Protein AF-A0A941VU71-F1 (afdb_monomer_lite)

Structure (mmCIF, N/CA/C/O backbone):
data_AF-A0A941VU71-F1
#
_entry.id   AF-A0A941VU71-F1
#
loop_
_atom_site.group_PDB
_atom_site.id
_atom_site.type_symbol
_atom_site.label_atom_id
_atom_site.label_alt_id
_atom_site.label_comp_id
_atom_site.label_asym_id
_atom_site.label_entity_id
_atom_site.label_seq_id
_atom_site.pdbx_PDB_ins_code
_atom_site.Cartn_x
_atom_site.Cartn_y
_atom_site.Cartn_z
_atom_site.occupancy
_atom_site.B_iso_or_equiv
_atom_site.auth_seq_id
_atom_site.auth_comp_id
_atom_site.auth_asym_id
_atom_site.auth_atom_id
_atom_site.pdbx_PDB_model_num
ATOM 1 N N . MET A 1 1 ? 23.600 11.023 6.043 1.00 37.94 1 MET A N 1
ATOM 2 C CA . MET A 1 1 ? 23.230 10.345 4.787 1.00 37.94 1 MET A CA 1
ATOM 3 C C . MET A 1 1 ? 22.479 9.097 5.193 1.00 37.94 1 MET A C 1
ATOM 5 O O . MET A 1 1 ? 23.087 8.238 5.817 1.00 37.94 1 MET A O 1
ATOM 9 N N . GLU A 1 2 ? 21.168 9.055 4.975 1.00 43.06 2 GLU A N 1
ATOM 10 C CA . GLU A 1 2 ? 20.381 7.844 5.225 1.00 43.06 2 GLU A CA 1
ATOM 11 C C . GLU A 1 2 ? 20.768 6.785 4.191 1.00 43.06 2 GLU A C 1
ATOM 13 O O . GLU A 1 2 ? 20.904 7.078 3.002 1.00 43.06 2 GLU A O 1
ATOM 18 N N . THR A 1 3 ? 21.027 5.565 4.653 1.00 45.75 3 THR A N 1
ATOM 19 C CA . THR A 1 3 ? 21.295 4.422 3.781 1.00 45.75 3 THR A CA 1
ATOM 20 C C . THR A 1 3 ? 20.040 4.158 2.944 1.00 45.75 3 THR A C 1
ATOM 22 O O . THR A 1 3 ? 18.961 4.059 3.530 1.00 45.75 3 THR A O 1
ATOM 25 N N . PRO A 1 4 ? 20.128 4.057 1.604 1.00 55.56 4 PRO A N 1
ATOM 26 C CA . PRO A 1 4 ? 18.952 3.799 0.783 1.00 55.56 4 PRO A CA 1
ATOM 27 C C . PRO A 1 4 ? 18.325 2.470 1.204 1.00 55.56 4 PRO A C 1
ATOM 29 O O . PRO A 1 4 ? 18.994 1.432 1.195 1.00 55.56 4 PRO A O 1
ATOM 32 N N . ARG A 1 5 ? 17.046 2.508 1.590 1.00 72.88 5 ARG A N 1
ATOM 33 C CA . ARG A 1 5 ? 16.276 1.286 1.816 1.00 72.88 5 ARG A CA 1
ATOM 34 C C . ARG A 1 5 ? 16.098 0.581 0.474 1.00 72.88 5 ARG A C 1
ATOM 36 O O . ARG A 1 5 ? 15.913 1.218 -0.566 1.00 72.88 5 ARG A O 1
ATOM 43 N N . LYS A 1 6 ? 16.237 -0.739 0.506 1.00 77.25 6 LYS A N 1
ATOM 44 C CA . LYS A 1 6 ? 16.043 -1.608 -0.650 1.00 77.25 6 LYS A CA 1
ATOM 45 C C . LYS A 1 6 ? 14.960 -2.617 -0.327 1.00 77.25 6 LYS A C 1
ATOM 47 O O . LYS A 1 6 ? 14.961 -3.182 0.765 1.00 77.25 6 LYS A O 1
ATOM 52 N N . ILE A 1 7 ? 14.074 -2.848 -1.285 1.00 80.69 7 ILE A N 1
ATOM 53 C CA . ILE A 1 7 ? 13.144 -3.976 -1.272 1.00 80.69 7 ILE A CA 1
ATOM 54 C C . ILE A 1 7 ? 13.593 -4.891 -2.405 1.00 80.69 7 ILE A C 1
ATOM 56 O O . ILE A 1 7 ? 13.569 -4.510 -3.576 1.00 80.69 7 ILE A O 1
ATOM 60 N N . GLY A 1 8 ? 14.126 -6.060 -2.044 1.00 78.62 8 GLY A N 1
ATOM 61 C CA . GLY A 1 8 ? 14.889 -6.885 -2.979 1.00 78.62 8 GLY A CA 1
ATOM 62 C C . GLY A 1 8 ? 16.091 -6.115 -3.539 1.00 78.62 8 GLY A C 1
ATOM 63 O O . GLY A 1 8 ? 16.924 -5.611 -2.784 1.00 78.62 8 GLY A O 1
ATOM 64 N N . ASN A 1 9 ? 16.164 -5.999 -4.866 1.00 75.38 9 ASN A N 1
ATOM 65 C CA . ASN A 1 9 ? 17.213 -5.238 -5.554 1.00 75.38 9 ASN A CA 1
ATOM 66 C C . ASN A 1 9 ? 16.826 -3.780 -5.851 1.00 75.38 9 ASN A C 1
ATOM 68 O O . ASN A 1 9 ? 17.692 -3.009 -6.259 1.00 75.38 9 ASN A O 1
ATOM 72 N N . CYS A 1 10 ? 15.569 -3.395 -5.616 1.00 83.88 10 CYS A N 1
ATOM 73 C CA . CYS A 1 10 ? 15.045 -2.093 -6.005 1.00 83.88 10 CYS A CA 1
ATOM 74 C C . CYS A 1 10 ? 15.411 -1.009 -4.986 1.00 83.88 10 CYS A C 1
ATOM 76 O O . CYS A 1 10 ? 15.201 -1.176 -3.780 1.00 83.88 10 CYS A O 1
ATOM 78 N N . GLU A 1 11 ? 15.926 0.126 -5.464 1.00 92.56 11 GLU A N 1
ATOM 79 C CA . GLU A 1 11 ? 16.057 1.321 -4.635 1.00 92.56 11 GLU A CA 1
ATOM 80 C C . GLU A 1 11 ? 14.700 1.977 -4.393 1.00 92.56 11 GLU A C 1
ATOM 82 O O . GLU A 1 11 ? 13.940 2.224 -5.331 1.00 92.56 11 GLU A O 1
ATOM 87 N N . THR A 1 12 ? 14.427 2.339 -3.140 1.00 94.44 12 THR A N 1
ATOM 88 C CA . THR A 1 12 ? 13.150 2.953 -2.769 1.00 94.44 12 THR A CA 1
ATOM 89 C C . THR A 1 12 ? 13.283 4.439 -2.454 1.00 94.44 12 THR A C 1
ATOM 91 O O . THR A 1 12 ? 14.301 4.886 -1.918 1.00 94.44 12 THR A O 1
ATOM 94 N N . GLU A 1 13 ? 12.240 5.203 -2.754 1.00 94.56 13 GLU A N 1
ATOM 95 C CA . GLU A 1 13 ? 11.992 6.530 -2.194 1.00 94.56 13 GLU A CA 1
ATOM 96 C C . GLU A 1 13 ? 10.915 6.455 -1.110 1.00 94.56 13 GLU A C 1
ATOM 98 O O . GLU A 1 13 ? 10.010 5.621 -1.171 1.00 94.56 13 GLU A O 1
ATOM 103 N N . GLU A 1 14 ? 11.013 7.339 -0.119 1.00 95.00 14 GLU A N 1
ATOM 104 C CA . GLU A 1 14 ? 10.017 7.462 0.941 1.00 95.00 14 GLU A CA 1
ATOM 105 C C . GLU A 1 14 ? 9.086 8.643 0.656 1.00 95.00 14 GLU A C 1
ATOM 107 O O . GLU A 1 14 ? 9.528 9.748 0.331 1.00 95.00 14 GLU A O 1
ATOM 112 N N . LYS A 1 15 ? 7.783 8.424 0.822 1.00 93.19 15 LYS A N 1
ATOM 113 C CA . LYS A 1 15 ? 6.759 9.468 0.790 1.00 93.19 15 LYS A CA 1
ATOM 114 C C . LYS A 1 15 ? 6.101 9.537 2.152 1.00 93.19 15 LYS A C 1
ATOM 116 O O . LYS A 1 15 ? 5.370 8.631 2.546 1.00 93.19 15 LYS A O 1
ATOM 121 N N . SER A 1 16 ? 6.362 10.625 2.861 1.00 93.94 16 SER A N 1
ATOM 122 C CA . SER A 1 16 ? 5.741 10.890 4.154 1.00 93.94 16 SER A CA 1
ATOM 123 C C . SER A 1 16 ? 4.410 11.594 3.960 1.00 93.94 16 SER A C 1
ATOM 125 O O . SER A 1 16 ? 4.299 12.549 3.189 1.00 93.94 16 SER A O 1
ATOM 127 N N . LEU A 1 17 ? 3.401 11.149 4.695 1.00 92.81 17 LEU A N 1
ATOM 128 C CA . LEU A 1 17 ? 2.076 11.734 4.647 1.00 92.81 17 LEU A CA 1
ATOM 129 C C . LEU A 1 17 ? 1.418 11.779 6.015 1.00 92.81 17 LEU A C 1
ATOM 131 O O . LEU A 1 17 ? 1.762 11.027 6.925 1.00 92.81 17 LEU A O 1
ATOM 135 N N . LYS A 1 18 ? 0.446 12.679 6.152 1.00 96.75 18 LYS A N 1
ATOM 136 C CA . LYS A 1 18 ? -0.331 12.836 7.374 1.00 96.75 18 LYS A CA 1
ATOM 137 C C . LYS A 1 18 ? -1.810 12.698 7.064 1.00 96.75 18 LYS A C 1
ATOM 139 O O . LYS A 1 18 ? -2.363 13.521 6.343 1.00 96.75 18 LYS A O 1
ATOM 144 N N . ILE A 1 19 ? -2.447 11.693 7.655 1.00 96.56 19 ILE A N 1
ATOM 145 C CA . ILE A 1 19 ? -3.888 11.457 7.541 1.00 96.56 19 ILE A CA 1
ATOM 146 C C . ILE A 1 19 ? -4.485 11.538 8.939 1.00 96.56 19 ILE A C 1
ATOM 148 O O . ILE A 1 19 ? -4.077 10.818 9.852 1.00 96.56 19 ILE A O 1
ATOM 152 N N . ARG A 1 20 ? -5.417 12.479 9.122 1.00 95.88 20 ARG A N 1
ATOM 153 C CA . ARG A 1 20 ? -6.173 12.705 10.369 1.00 95.88 20 ARG A CA 1
ATOM 154 C C . ARG A 1 20 ? -5.319 12.674 11.647 1.00 95.88 20 ARG A C 1
ATOM 156 O O . ARG A 1 20 ? -5.696 12.088 12.656 1.00 95.88 20 ARG A O 1
ATOM 163 N N . GLY A 1 21 ? -4.146 13.307 11.601 1.00 95.19 21 GLY A N 1
ATOM 164 C CA . GLY A 1 21 ? -3.245 13.432 12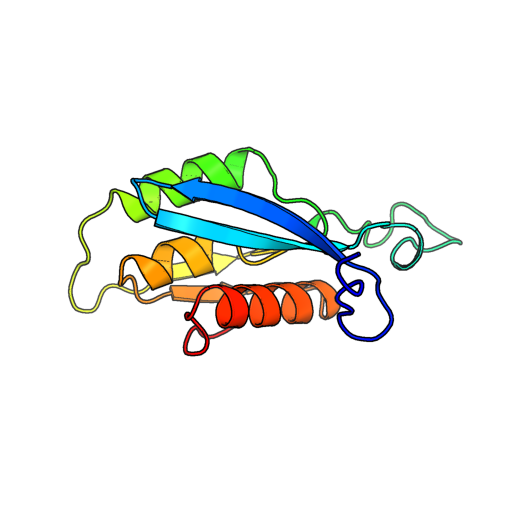.753 1.00 95.19 21 GLY A CA 1
ATOM 165 C C . GLY A 1 21 ? -2.191 12.330 12.893 1.00 95.19 21 GLY A C 1
ATOM 166 O O . GLY A 1 21 ? -1.245 12.529 13.652 1.00 95.19 21 GLY A O 1
ATOM 167 N N . ARG A 1 22 ? -2.293 11.230 12.140 1.00 97.38 22 ARG A N 1
ATOM 168 C CA . ARG A 1 22 ? -1.302 10.145 12.120 1.00 97.38 22 ARG A CA 1
ATOM 169 C C . ARG A 1 22 ? -0.326 10.328 10.967 1.00 97.38 22 ARG A C 1
ATOM 171 O O . ARG A 1 22 ? -0.726 10.787 9.898 1.00 97.38 22 ARG A O 1
ATOM 178 N N . HIS A 1 23 ? 0.936 9.990 11.201 1.00 97.56 23 HIS A N 1
ATOM 179 C CA . HIS A 1 23 ? 1.974 10.017 10.176 1.00 97.56 23 HIS A CA 1
ATOM 180 C C . HIS A 1 23 ? 2.126 8.626 9.584 1.00 97.56 23 HIS A C 1
ATOM 182 O O . HIS A 1 23 ? 2.101 7.644 10.323 1.00 97.56 23 HIS A O 1
ATOM 188 N N . PHE A 1 24 ? 2.299 8.578 8.273 1.00 97.56 24 PHE A N 1
ATOM 189 C CA . PHE A 1 24 ? 2.603 7.365 7.543 1.00 97.56 24 PHE A CA 1
ATOM 190 C C . PHE A 1 24 ? 3.809 7.613 6.655 1.00 97.56 24 PHE A C 1
ATOM 192 O O . PHE A 1 24 ? 3.992 8.722 6.142 1.00 97.56 24 PHE A O 1
ATOM 199 N N . THR A 1 25 ? 4.586 6.563 6.445 1.00 96.81 25 THR A N 1
ATOM 200 C CA . THR A 1 25 ? 5.669 6.544 5.468 1.00 96.81 25 THR A CA 1
ATOM 201 C C . THR A 1 25 ? 5.362 5.472 4.441 1.00 96.81 25 THR A C 1
ATOM 203 O O . THR A 1 25 ? 5.105 4.325 4.797 1.00 96.81 25 THR A O 1
ATOM 206 N N . LEU A 1 26 ? 5.376 5.845 3.167 1.00 96.44 26 LEU A N 1
ATOM 207 C CA . LEU A 1 26 ? 5.131 4.942 2.056 1.00 96.44 26 LEU A CA 1
ATOM 208 C C . LEU A 1 26 ? 6.400 4.810 1.218 1.00 96.44 26 LEU A C 1
ATOM 210 O O . LEU A 1 26 ? 6.883 5.789 0.653 1.00 96.44 26 LEU A O 1
ATOM 214 N N . LEU A 1 27 ? 6.927 3.599 1.131 1.00 97.00 27 LEU A N 1
ATOM 215 C CA . LEU A 1 27 ? 7.985 3.222 0.211 1.00 97.00 27 LEU A CA 1
ATOM 216 C C . LEU A 1 27 ? 7.392 3.026 -1.184 1.00 97.00 27 LEU A C 1
ATOM 218 O O . LEU A 1 27 ? 6.380 2.342 -1.354 1.00 97.00 27 LEU A O 1
ATOM 222 N N . ALA A 1 28 ? 8.058 3.610 -2.171 1.00 96.25 28 ALA A N 1
ATOM 223 C CA . ALA A 1 28 ? 7.812 3.416 -3.593 1.00 96.25 28 ALA A CA 1
ATOM 224 C C . ALA A 1 28 ? 9.152 3.154 -4.300 1.00 96.25 28 ALA A C 1
ATOM 226 O O . ALA A 1 28 ? 10.194 3.569 -3.784 1.00 96.25 28 ALA A O 1
ATOM 227 N N . PRO A 1 29 ? 9.179 2.478 -5.457 1.00 95.88 29 PRO A N 1
ATOM 228 C CA . PRO A 1 29 ? 10.409 2.361 -6.232 1.00 95.88 29 PRO A CA 1
ATOM 229 C C . PRO A 1 29 ? 10.860 3.747 -6.728 1.00 95.88 29 PRO A C 1
ATOM 231 O O . PRO A 1 29 ? 10.039 4.541 -7.185 1.00 95.88 29 PRO A O 1
ATOM 234 N N . LYS A 1 30 ? 12.166 4.045 -6.665 1.00 94.62 30 LYS A N 1
ATOM 235 C CA . LYS A 1 30 ? 12.721 5.316 -7.180 1.00 94.62 30 LYS A CA 1
ATOM 236 C C . LYS A 1 30 ? 12.593 5.456 -8.693 1.00 94.62 30 LYS A C 1
ATOM 238 O O . LYS A 1 30 ? 12.520 6.567 -9.207 1.00 94.62 30 LYS A O 1
ATOM 243 N N . SER A 1 31 ? 12.643 4.332 -9.399 1.00 94.19 31 SER A N 1
ATOM 244 C CA . SER A 1 31 ? 12.522 4.257 -10.849 1.00 94.19 31 SER A CA 1
ATOM 245 C C . SER A 1 31 ? 11.607 3.103 -11.216 1.00 94.19 31 SER A C 1
ATOM 247 O O . SER A 1 31 ? 11.635 2.047 -10.585 1.00 94.19 31 SER A O 1
ATOM 249 N N . ILE A 1 32 ? 10.807 3.312 -12.256 1.00 94.06 32 ILE A N 1
ATOM 250 C CA . ILE A 1 32 ? 9.964 2.268 -12.837 1.00 94.06 32 ILE A CA 1
ATOM 251 C C . ILE A 1 32 ? 10.661 1.513 -13.973 1.00 94.06 32 ILE A C 1
ATOM 253 O O . ILE A 1 32 ? 10.124 0.517 -14.440 1.00 94.06 32 ILE A O 1
ATOM 257 N N . GLU A 1 33 ? 11.834 1.968 -14.424 1.00 92.31 33 GLU A N 1
ATOM 258 C CA . GLU A 1 33 ? 12.534 1.428 -15.601 1.00 92.31 33 GLU A CA 1
ATOM 259 C C . GLU A 1 33 ? 12.797 -0.077 -15.491 1.00 92.31 33 GLU A C 1
ATOM 261 O O . GLU A 1 33 ? 12.635 -0.800 -16.470 1.00 92.31 33 GLU A O 1
ATOM 266 N N . GLU A 1 34 ? 13.127 -0.558 -14.290 1.00 89.75 34 GLU A N 1
ATOM 267 C CA . GLU A 1 34 ? 13.374 -1.978 -14.005 1.00 89.75 34 GLU A CA 1
ATOM 268 C C . GLU A 1 34 ? 12.123 -2.856 -14.181 1.00 89.75 34 GLU A C 1
ATOM 270 O O . GLU A 1 34 ? 12.242 -4.062 -14.390 1.00 89.75 34 GLU A O 1
ATOM 275 N N . TYR A 1 35 ? 10.933 -2.253 -14.129 1.00 91.12 35 TYR A N 1
ATOM 276 C CA . TYR A 1 35 ? 9.641 -2.934 -14.228 1.00 91.12 35 TYR A CA 1
ATOM 277 C C . TYR A 1 35 ? 8.966 -2.744 -15.594 1.00 91.12 35 TYR A C 1
ATOM 279 O O . TYR A 1 35 ? 7.885 -3.282 -15.820 1.00 91.12 35 TYR A O 1
ATOM 287 N N . ILE A 1 36 ? 9.567 -1.975 -16.509 1.00 93.81 36 ILE A N 1
ATOM 288 C CA . ILE A 1 36 ? 9.030 -1.777 -17.858 1.00 93.81 36 ILE A CA 1
ATOM 289 C C . ILE A 1 36 ? 9.559 -2.876 -18.778 1.00 93.81 36 ILE A C 1
ATOM 291 O O . ILE A 1 36 ? 10.765 -3.086 -18.917 1.00 93.81 36 ILE A O 1
ATOM 295 N N . ASN A 1 37 ? 8.649 -3.547 -19.482 1.00 91.56 37 ASN A N 1
ATOM 296 C CA . ASN A 1 37 ? 9.024 -4.490 -20.524 1.00 91.56 37 ASN A CA 1
ATOM 297 C C . ASN A 1 37 ? 9.675 -3.747 -21.706 1.00 91.56 37 ASN A C 1
ATOM 299 O O . ASN A 1 37 ? 9.060 -2.920 -22.374 1.00 91.56 37 ASN A O 1
ATOM 303 N N . SER A 1 38 ? 10.937 -4.069 -21.996 1.00 92.69 38 SER A N 1
ATOM 304 C CA . SER A 1 38 ? 11.721 -3.397 -23.040 1.00 92.69 38 SER A CA 1
ATOM 305 C C . SER A 1 38 ? 11.247 -3.673 -24.471 1.00 92.69 38 SER A C 1
ATOM 307 O O . SER A 1 38 ? 11.571 -2.906 -25.377 1.00 92.69 38 SER A O 1
ATOM 309 N N . LYS A 1 39 ? 10.504 -4.764 -24.697 1.00 94.69 39 LYS A N 1
ATOM 310 C CA . LYS A 1 39 ? 9.981 -5.153 -26.018 1.00 94.69 39 LYS A CA 1
ATOM 311 C C . LYS A 1 39 ? 8.570 -4.633 -26.268 1.00 94.69 39 LYS A C 1
ATOM 313 O O . LYS A 1 39 ? 8.234 -4.355 -27.414 1.00 94.69 39 LYS A O 1
ATOM 318 N N . ASP A 1 40 ? 7.773 -4.513 -25.212 1.00 94.38 40 ASP A N 1
ATOM 319 C CA . ASP A 1 40 ? 6.433 -3.933 -25.249 1.00 94.38 40 ASP A CA 1
ATOM 320 C C . ASP A 1 40 ? 6.200 -3.106 -23.978 1.00 94.38 40 ASP A C 1
ATOM 322 O O . ASP A 1 40 ? 5.719 -3.637 -22.978 1.00 94.38 40 ASP A O 1
ATOM 326 N N . PRO A 1 41 ? 6.542 -1.807 -23.995 1.00 91.75 41 PRO A N 1
ATOM 327 C CA . PRO A 1 41 ? 6.451 -0.969 -22.808 1.00 91.75 41 PRO A CA 1
ATOM 328 C C . PRO A 1 41 ? 5.042 -0.834 -22.234 1.00 91.75 41 PRO A C 1
ATOM 330 O O . PRO A 1 41 ? 4.915 -0.460 -21.078 1.00 91.75 41 PRO A O 1
ATOM 333 N N . LEU A 1 42 ? 3.983 -1.086 -23.011 1.00 92.25 42 LEU A N 1
ATOM 334 C CA . LEU A 1 42 ? 2.609 -0.961 -22.517 1.00 92.25 42 LEU A CA 1
ATOM 335 C C . LEU A 1 42 ? 2.119 -2.233 -21.820 1.00 92.25 42 LEU A C 1
ATOM 337 O O . LEU A 1 42 ? 1.165 -2.168 -21.043 1.00 92.25 42 LEU A O 1
ATOM 341 N N . GLN A 1 43 ? 2.762 -3.373 -22.074 1.00 92.88 43 GLN A N 1
ATOM 342 C CA . GLN A 1 43 ? 2.447 -4.623 -21.401 1.00 92.88 43 GLN A CA 1
ATOM 343 C C . GLN A 1 43 ? 2.833 -4.537 -19.920 1.00 92.88 43 GLN A C 1
ATOM 345 O O . GLN A 1 43 ? 3.996 -4.314 -19.591 1.00 92.88 43 GLN A O 1
ATOM 350 N N . ASP A 1 44 ? 1.847 -4.735 -19.040 1.00 90.31 44 ASP A N 1
ATOM 351 C CA . ASP A 1 44 ? 2.007 -4.753 -17.578 1.00 90.31 44 ASP A CA 1
ATOM 352 C C . ASP A 1 44 ? 2.718 -3.513 -17.009 1.00 90.31 44 ASP A C 1
ATOM 354 O O . ASP A 1 44 ? 3.441 -3.594 -16.013 1.00 90.31 44 ASP A O 1
ATOM 358 N N . PHE A 1 45 ? 2.501 -2.347 -17.634 1.00 95.44 45 PHE A N 1
ATOM 359 C CA . PHE A 1 45 ? 3.111 -1.092 -17.201 1.00 95.44 45 PHE A CA 1
ATOM 360 C C . PHE A 1 45 ? 2.869 -0.862 -15.693 1.00 95.44 45 PHE A C 1
ATOM 362 O O . PHE A 1 45 ? 1.726 -0.985 -15.236 1.00 95.44 45 PHE A O 1
ATOM 369 N N . PRO A 1 46 ? 3.902 -0.515 -14.901 1.00 95.38 46 PRO A N 1
ATOM 370 C CA . PRO A 1 46 ? 3.878 -0.590 -13.437 1.00 95.38 46 PRO A CA 1
ATOM 371 C C . PRO A 1 46 ? 3.109 0.573 -12.788 1.00 95.38 46 PRO A C 1
ATOM 373 O O . PRO A 1 46 ? 3.651 1.370 -12.026 1.00 95.38 46 PRO A O 1
ATOM 376 N N . LEU A 1 47 ? 1.806 0.672 -13.055 1.00 95.88 47 LEU A N 1
ATOM 377 C CA . LEU A 1 47 ? 0.924 1.688 -12.467 1.00 95.88 47 LEU A CA 1
ATOM 378 C C . LEU A 1 47 ? 0.838 1.569 -10.938 1.00 95.88 47 LEU A C 1
ATOM 380 O O . LEU A 1 47 ? 0.572 2.562 -10.258 1.00 95.88 47 LEU A O 1
ATOM 384 N N . TRP A 1 48 ? 1.100 0.375 -10.401 1.00 96.44 48 TRP A N 1
ATOM 385 C CA . TRP A 1 48 ? 1.162 0.087 -8.970 1.00 96.44 48 TRP A CA 1
ATOM 386 C C . TRP A 1 48 ? 2.274 0.858 -8.246 1.00 96.44 48 TRP A C 1
ATOM 388 O O . TRP A 1 48 ? 2.161 1.093 -7.048 1.00 96.44 48 TRP A O 1
ATOM 398 N N . ALA A 1 49 ? 3.329 1.279 -8.955 1.00 96.31 49 ALA A N 1
ATOM 399 C CA . ALA A 1 49 ? 4.504 1.940 -8.385 1.00 96.31 49 ALA A CA 1
ATOM 400 C C . ALA A 1 49 ? 4.237 3.382 -7.914 1.00 96.31 49 ALA A C 1
ATOM 402 O O . ALA A 1 49 ? 5.087 4.005 -7.275 1.00 96.31 49 ALA A O 1
ATOM 403 N N . LYS A 1 50 ? 3.057 3.933 -8.222 1.00 95.12 50 LYS A N 1
ATOM 404 C CA . LYS A 1 50 ? 2.634 5.275 -7.817 1.00 95.12 50 LYS A CA 1
ATOM 405 C C . LYS A 1 50 ? 1.478 5.193 -6.818 1.00 95.12 50 LYS A C 1
ATOM 407 O O . LYS A 1 50 ? 0.475 4.531 -7.059 1.00 95.12 50 LYS A O 1
ATOM 412 N N . ALA A 1 51 ? 1.560 5.983 -5.748 1.00 94.25 51 ALA A N 1
ATOM 413 C CA . ALA A 1 51 ? 0.391 6.321 -4.939 1.00 94.25 51 ALA A CA 1
ATOM 414 C C . ALA A 1 51 ? -0.483 7.348 -5.678 1.00 94.25 51 ALA A C 1
ATOM 416 O O . ALA A 1 51 ? -0.155 8.538 -5.727 1.00 94.25 51 ALA A O 1
ATOM 417 N N . TRP A 1 52 ? -1.582 6.886 -6.268 1.00 96.75 52 TRP A N 1
ATOM 418 C CA . TRP A 1 52 ? -2.524 7.724 -7.010 1.00 96.75 52 TRP A CA 1
ATOM 419 C C . TRP A 1 52 ? -3.317 8.641 -6.092 1.00 96.75 52 TRP A C 1
ATOM 421 O O . TRP A 1 52 ? -3.699 8.244 -4.999 1.00 96.75 52 TRP A O 1
ATOM 431 N N . GLU A 1 53 ? -3.624 9.846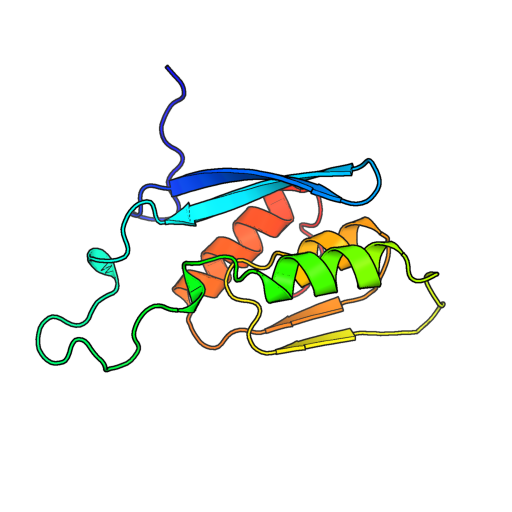 -6.561 1.00 95.75 53 GLU A N 1
ATOM 432 C CA . GLU A 1 53 ? -4.303 10.921 -5.829 1.00 95.75 53 GLU A CA 1
ATOM 433 C C . GLU A 1 53 ? -5.635 10.449 -5.210 1.00 95.75 53 GLU A C 1
ATOM 435 O O . GLU A 1 53 ? -5.953 10.785 -4.070 1.00 95.75 53 GLU A O 1
ATOM 440 N N . ALA A 1 54 ? -6.368 9.580 -5.912 1.00 97.31 54 ALA A N 1
ATOM 441 C CA . ALA A 1 54 ? -7.598 8.967 -5.412 1.00 97.31 54 ALA A CA 1
ATOM 442 C C . ALA A 1 54 ? -7.383 8.102 -4.154 1.00 97.31 54 ALA A C 1
ATOM 444 O O . ALA A 1 54 ? -8.233 8.101 -3.262 1.00 97.31 54 ALA A O 1
ATOM 445 N N . SER A 1 55 ? -6.243 7.414 -4.036 1.00 97.44 55 SER A N 1
ATOM 446 C CA . SER A 1 55 ? -5.903 6.598 -2.865 1.00 97.44 55 SER A CA 1
ATOM 447 C C . SER A 1 55 ? -5.767 7.448 -1.601 1.00 97.44 55 SER A C 1
ATOM 449 O O . SER A 1 55 ? -6.158 7.013 -0.525 1.00 97.44 55 SER A O 1
ATOM 451 N N . TRP A 1 56 ? -5.287 8.688 -1.717 1.00 95.69 56 TRP A N 1
ATOM 452 C CA . TRP A 1 56 ? -5.171 9.615 -0.585 1.00 95.69 56 TRP A CA 1
ATOM 453 C C . TRP A 1 56 ? -6.544 10.028 -0.060 1.00 95.69 56 TRP A C 1
ATOM 455 O O . TRP A 1 56 ? -6.777 10.025 1.147 1.00 95.69 56 TRP A O 1
ATOM 465 N N . VAL A 1 57 ? -7.464 10.336 -0.979 1.00 97.62 57 VAL A N 1
ATOM 466 C CA . VAL A 1 57 ? -8.847 10.701 -0.649 1.00 97.62 57 VAL A CA 1
ATOM 467 C C . VAL A 1 57 ? -9.567 9.525 0.012 1.00 97.62 57 VAL A C 1
ATOM 469 O O . VAL A 1 57 ? -10.216 9.701 1.042 1.00 97.62 57 VAL A O 1
ATOM 472 N N . LEU A 1 58 ? -9.422 8.316 -0.541 1.00 98.38 58 LEU A N 1
ATOM 473 C CA . LEU A 1 58 ? -10.040 7.116 0.019 1.00 98.38 58 LEU A CA 1
ATOM 474 C C . LEU A 1 58 ? -9.457 6.754 1.393 1.00 98.38 58 LEU A C 1
ATOM 476 O O . LEU A 1 58 ? -10.206 6.397 2.302 1.00 98.38 58 LEU A O 1
ATOM 480 N N . ALA A 1 59 ? -8.143 6.888 1.571 1.00 98.19 59 ALA A N 1
ATOM 481 C CA . ALA A 1 59 ? -7.482 6.636 2.844 1.00 98.19 59 ALA A CA 1
ATOM 482 C C . ALA A 1 59 ? -7.948 7.610 3.943 1.00 98.19 59 ALA A C 1
ATOM 484 O O . ALA A 1 59 ? -8.259 7.171 5.052 1.00 98.19 59 ALA A O 1
ATOM 485 N N . ASP A 1 60 ? -8.064 8.912 3.644 1.00 98.12 60 ASP A N 1
ATOM 486 C CA . ASP A 1 60 ? -8.616 9.883 4.604 1.00 98.12 60 ASP A CA 1
ATOM 487 C C . ASP A 1 60 ? -10.079 9.585 4.942 1.00 98.12 60 ASP A C 1
ATOM 489 O O . ASP A 1 60 ? -10.456 9.600 6.118 1.00 98.12 60 ASP A O 1
ATOM 493 N N . PHE A 1 61 ? -10.880 9.238 3.931 1.00 98.38 61 PHE A N 1
ATOM 494 C CA . PHE A 1 61 ? -12.271 8.851 4.126 1.00 98.38 61 PHE A CA 1
ATOM 495 C C . PHE A 1 61 ? -12.395 7.655 5.080 1.00 98.38 61 PHE A C 1
ATOM 497 O O . PHE A 1 61 ? -13.115 7.747 6.075 1.00 98.38 61 PHE A O 1
ATOM 504 N N . LEU A 1 62 ? -11.654 6.564 4.843 1.00 97.81 62 LEU A N 1
ATOM 505 C CA . LEU A 1 62 ? -11.677 5.384 5.716 1.00 97.81 62 LEU A CA 1
ATOM 506 C C . LEU A 1 62 ? -11.152 5.684 7.124 1.00 97.81 62 LEU A C 1
ATOM 508 O O . LEU A 1 62 ? -11.729 5.203 8.098 1.00 97.81 62 LEU A O 1
ATOM 512 N N . GLY A 1 63 ? -10.116 6.516 7.257 1.00 97.31 63 GLY A N 1
ATOM 513 C CA . GLY A 1 63 ? -9.624 6.965 8.563 1.00 97.31 63 GLY A CA 1
ATOM 514 C C . GLY A 1 63 ? -10.645 7.799 9.350 1.00 97.31 63 GLY A C 1
ATOM 515 O O . GLY A 1 63 ? -10.531 7.933 10.568 1.00 97.31 63 GLY A O 1
ATOM 516 N N . GLY A 1 64 ? -11.637 8.381 8.670 1.00 97.44 64 GLY A N 1
ATOM 517 C CA . GLY A 1 64 ? -12.753 9.103 9.282 1.00 97.44 64 GLY A CA 1
ATOM 518 C C . GLY A 1 64 ? -13.967 8.236 9.611 1.00 97.44 64 GLY A C 1
ATOM 519 O O . GLY A 1 64 ? -14.832 8.688 10.363 1.00 97.44 64 GLY A O 1
ATOM 520 N N . LEU A 1 65 ? -14.051 7.016 9.072 1.00 97.00 65 LEU A N 1
ATOM 521 C CA . LEU A 1 65 ? -15.163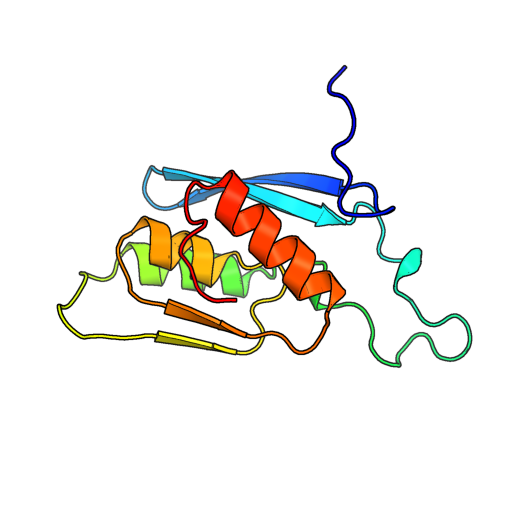 6.118 9.356 1.00 97.00 65 LEU A CA 1
ATOM 522 C C . LEU A 1 65 ? -15.024 5.492 10.750 1.00 97.00 65 LEU A C 1
ATOM 524 O O . LEU A 1 65 ? -13.932 5.046 11.111 1.00 97.00 65 LEU A O 1
ATOM 528 N N . PRO A 1 66 ? -16.124 5.388 11.518 1.00 96.81 66 PRO A N 1
ATOM 529 C CA . PRO A 1 66 ? -16.117 4.608 12.744 1.00 96.81 66 PRO A CA 1
ATOM 530 C C . PRO A 1 66 ? -15.836 3.138 12.423 1.00 96.81 66 PRO A C 1
ATOM 532 O O . PRO A 1 66 ? -16.299 2.603 11.411 1.00 96.81 66 PRO A O 1
ATOM 535 N N . THR A 1 67 ? -15.084 2.475 13.296 1.00 96.38 67 THR A N 1
ATOM 536 C CA . THR A 1 67 ? -14.900 1.029 13.212 1.00 96.38 67 THR A CA 1
ATOM 537 C C . THR A 1 67 ? -16.165 0.325 13.693 1.00 96.38 67 THR A C 1
ATOM 539 O O . THR A 1 67 ? -16.761 0.685 14.709 1.00 96.38 67 THR A O 1
ATOM 542 N N . GLU A 1 68 ? -16.587 -0.695 12.952 1.00 96.06 68 GLU A N 1
ATOM 543 C CA . GLU A 1 68 ? -17.771 -1.493 13.268 1.00 96.06 68 GLU A CA 1
ATOM 544 C C . GLU A 1 68 ? -17.338 -2.934 13.571 1.00 96.06 68 GLU A C 1
ATOM 546 O O . GLU A 1 68 ? -16.708 -3.575 12.719 1.00 96.06 68 GLU A O 1
ATOM 551 N N . PRO A 1 69 ? -17.650 -3.483 14.761 1.00 93.12 69 PRO A N 1
ATOM 552 C CA . PRO A 1 69 ? -17.319 -4.865 15.085 1.00 93.12 69 PRO A CA 1
ATOM 553 C C . PRO A 1 69 ? -17.854 -5.847 14.034 1.00 93.12 69 PRO A C 1
ATOM 555 O O . PRO A 1 69 ? -19.031 -5.836 13.690 1.00 93.12 69 PRO A O 1
ATOM 558 N N . GLY A 1 70 ? -16.976 -6.711 13.522 1.00 93.69 70 GLY A N 1
ATOM 559 C CA . GLY A 1 70 ? -17.327 -7.735 12.531 1.00 93.69 70 GLY A CA 1
ATOM 560 C C . GLY A 1 70 ? -17.325 -7.262 11.074 1.00 93.69 70 GLY A C 1
ATOM 561 O O . GLY A 1 70 ? -17.294 -8.109 10.181 1.00 93.69 70 GLY A O 1
ATOM 562 N N . LYS A 1 71 ? -17.275 -5.950 10.808 1.00 97.38 71 LYS A N 1
ATOM 563 C CA . LYS A 1 71 ? -17.129 -5.427 9.446 1.00 97.38 71 LYS A CA 1
ATOM 564 C C . LYS A 1 71 ? -15.739 -5.746 8.902 1.00 97.38 71 LYS A C 1
ATOM 566 O O . LYS A 1 71 ? -14.738 -5.609 9.607 1.00 97.38 71 LYS A O 1
ATOM 571 N N . ARG A 1 72 ? -15.690 -6.196 7.648 1.00 97.69 72 ARG A N 1
ATOM 572 C CA . ARG A 1 72 ? -14.461 -6.553 6.932 1.00 97.69 72 ARG A CA 1
ATOM 573 C C . ARG A 1 72 ? -14.447 -5.876 5.570 1.00 97.69 72 ARG A C 1
ATOM 575 O O . ARG A 1 72 ? -15.481 -5.818 4.909 1.00 97.69 72 ARG A O 1
ATOM 582 N N . PHE A 1 73 ? -13.278 -5.408 5.161 1.00 98.25 73 PHE A N 1
ATOM 583 C CA . PHE A 1 73 ? -13.034 -4.807 3.858 1.00 98.25 73 PHE A CA 1
ATOM 584 C C . PHE A 1 73 ? -12.136 -5.712 3.011 1.00 98.25 73 PHE A C 1
ATOM 586 O O . PHE A 1 73 ? -11.284 -6.425 3.541 1.00 98.25 73 PHE A O 1
ATOM 593 N N . LEU A 1 74 ? -12.328 -5.647 1.697 1.00 98.56 74 LEU A N 1
ATOM 594 C CA . LEU A 1 74 ? -11.428 -6.199 0.692 1.00 98.56 74 LEU A CA 1
ATOM 595 C C . LEU A 1 74 ? -11.004 -5.044 -0.214 1.00 98.56 74 LEU A C 1
ATOM 597 O O . LEU A 1 74 ? -11.862 -4.388 -0.805 1.00 98.56 74 LEU A O 1
ATOM 601 N N . GLU A 1 75 ? -9.707 -4.789 -0.306 1.00 98.62 75 GLU A N 1
ATOM 602 C CA . GLU A 1 75 ? -9.135 -3.834 -1.250 1.00 98.62 75 GLU A CA 1
ATOM 603 C C . GLU A 1 75 ? -8.641 -4.582 -2.488 1.00 98.62 75 GLU A C 1
ATOM 605 O O . GLU A 1 75 ? -7.887 -5.547 -2.374 1.00 98.62 75 GLU A O 1
ATOM 610 N N . ILE A 1 76 ? -9.076 -4.138 -3.667 1.00 98.38 76 ILE A N 1
ATOM 611 C CA . ILE A 1 76 ? -8.694 -4.710 -4.961 1.00 98.38 76 ILE A CA 1
ATOM 612 C C . ILE A 1 76 ? -7.815 -3.699 -5.681 1.00 98.38 76 ILE A C 1
ATOM 614 O O . ILE A 1 76 ? -8.263 -2.583 -5.942 1.00 98.38 76 ILE A O 1
ATOM 618 N N . GLY A 1 77 ? -6.595 -4.104 -6.021 1.00 97.81 77 GLY A N 1
ATOM 619 C CA . GLY A 1 77 ? -5.633 -3.224 -6.672 1.00 97.81 77 GLY A CA 1
ATOM 620 C C . GLY A 1 77 ? -4.946 -2.292 -5.673 1.00 97.81 77 GLY A C 1
ATOM 621 O O . GLY A 1 77 ? -4.978 -1.073 -5.849 1.00 97.81 77 GLY A O 1
ATOM 622 N N . CYS A 1 78 ? -4.402 -2.837 -4.577 1.00 98.19 78 CYS A N 1
ATOM 623 C CA . CYS A 1 78 ? -3.855 -2.020 -3.491 1.00 98.19 78 CYS A CA 1
ATOM 624 C C . CYS A 1 78 ? -2.565 -1.274 -3.870 1.00 98.19 78 CYS A C 1
ATOM 626 O O . CYS A 1 78 ? -2.170 -0.337 -3.169 1.00 98.19 78 CYS A O 1
ATOM 628 N N . GLY A 1 79 ? -1.880 -1.681 -4.948 1.00 98.12 79 GLY A N 1
ATOM 629 C CA . GLY A 1 79 ? -0.588 -1.124 -5.344 1.00 98.12 79 GLY A CA 1
ATOM 630 C C . GLY A 1 79 ? 0.412 -1.130 -4.182 1.00 98.12 79 GLY A C 1
ATOM 631 O O . GLY A 1 79 ? 0.720 -2.179 -3.630 1.00 98.12 79 GLY A O 1
ATOM 632 N N . LEU A 1 80 ? 0.878 0.053 -3.763 1.00 97.56 80 LEU A N 1
ATOM 633 C CA . LEU A 1 80 ? 1.794 0.220 -2.622 1.00 97.56 80 LEU A CA 1
ATOM 634 C C . LEU A 1 80 ? 1.154 -0.018 -1.236 1.00 97.56 80 LEU A C 1
ATOM 636 O O . LEU A 1 80 ? 1.857 0.070 -0.231 1.00 97.56 80 LEU A O 1
ATOM 640 N N . GLY A 1 81 ? -0.158 -0.262 -1.154 1.00 98.19 81 GLY A N 1
ATOM 641 C CA . GLY A 1 81 ? -0.871 -0.585 0.088 1.00 98.19 81 GLY A CA 1
ATOM 642 C C . GLY A 1 81 ? -1.339 0.617 0.918 1.00 98.19 81 GLY A C 1
ATOM 643 O O . GLY A 1 81 ? -1.723 0.448 2.071 1.00 98.19 81 GLY A O 1
ATOM 644 N N . LEU A 1 82 ? -1.317 1.841 0.373 1.00 98.31 82 LEU A N 1
ATOM 645 C CA . LEU A 1 82 ? -1.630 3.063 1.132 1.00 98.31 82 LEU A CA 1
ATOM 646 C C . LEU A 1 82 ? -2.989 2.992 1.854 1.00 98.31 82 LEU A C 1
ATOM 648 O O . LEU A 1 82 ? -3.074 3.301 3.042 1.00 98.31 82 LEU A O 1
ATOM 652 N N . VAL A 1 83 ? -4.055 2.614 1.145 1.00 98.62 83 VAL A N 1
ATOM 653 C CA . VAL A 1 83 ? -5.416 2.653 1.699 1.00 98.62 83 VAL A CA 1
ATOM 654 C C . VAL A 1 83 ? -5.585 1.584 2.769 1.00 98.62 83 VAL A C 1
ATOM 656 O O . V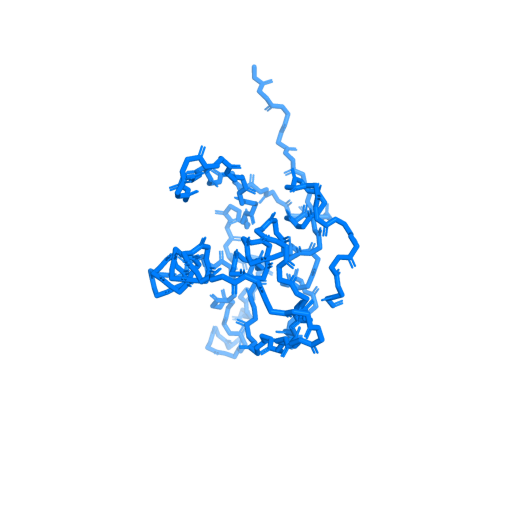AL A 1 83 ? -6.029 1.912 3.871 1.00 98.62 83 VAL A O 1
ATOM 659 N N . GLY A 1 84 ? -5.201 0.338 2.487 1.00 98.50 84 GLY A N 1
ATOM 660 C CA . GLY A 1 84 ? -5.299 -0.751 3.449 1.00 98.50 84 GLY A CA 1
ATOM 661 C C . GLY A 1 84 ? -4.458 -0.532 4.704 1.00 98.50 84 GLY A C 1
ATOM 662 O O . GLY A 1 84 ? -4.965 -0.732 5.807 1.00 98.50 84 GLY A O 1
ATOM 663 N N . VAL A 1 85 ? -3.233 -0.011 4.576 1.00 98.56 85 VAL A N 1
ATOM 664 C CA . VAL A 1 85 ? -2.387 0.340 5.731 1.00 98.56 85 VAL A CA 1
ATOM 665 C C . VAL A 1 85 ? -3.036 1.425 6.586 1.00 98.56 85 VAL A C 1
ATOM 667 O O . VAL A 1 85 ? -3.105 1.302 7.811 1.00 98.56 85 VAL A O 1
ATOM 670 N N . VAL A 1 86 ? -3.569 2.476 5.961 1.00 98.50 86 VAL A N 1
ATOM 671 C CA . VAL A 1 86 ? -4.260 3.540 6.696 1.00 98.50 86 VAL A CA 1
ATOM 672 C C . VAL A 1 86 ? -5.494 2.976 7.389 1.00 98.50 86 VAL A C 1
ATOM 674 O O . VAL A 1 86 ? -5.629 3.146 8.601 1.00 98.50 86 VAL A O 1
ATOM 677 N N . ALA A 1 87 ? -6.353 2.254 6.672 1.00 98.38 87 ALA A N 1
ATOM 678 C CA . ALA A 1 87 ? -7.562 1.659 7.227 1.00 98.38 87 ALA A CA 1
ATOM 679 C C . ALA A 1 87 ? -7.257 0.751 8.430 1.00 98.38 87 ALA A C 1
ATOM 681 O O . ALA A 1 87 ? -7.875 0.901 9.488 1.00 98.38 87 ALA A O 1
ATOM 682 N N . ALA A 1 88 ? -6.265 -0.130 8.300 1.00 98.19 88 ALA A N 1
ATOM 683 C CA . ALA A 1 88 ? -5.826 -1.013 9.370 1.00 98.19 88 ALA A CA 1
ATOM 684 C C . ALA A 1 88 ? -5.310 -0.244 10.586 1.00 98.19 88 ALA A C 1
ATOM 686 O O . ALA A 1 88 ? -5.699 -0.551 11.713 1.00 98.19 88 ALA A O 1
ATOM 687 N N . SER A 1 89 ? -4.522 0.816 10.376 1.00 98.12 89 SER A N 1
ATOM 688 C CA . SER A 1 89 ? -4.038 1.636 11.487 1.00 98.12 89 SER A CA 1
ATOM 689 C C . SER A 1 89 ? -5.198 2.239 12.293 1.00 98.12 89 SER A C 1
ATOM 691 O O . SER A 1 89 ? -5.130 2.315 13.520 1.00 98.12 89 SER A O 1
ATOM 693 N N . PHE A 1 90 ? -6.302 2.620 11.639 1.00 97.62 90 PHE A N 1
ATOM 694 C CA . PHE A 1 90 ? -7.508 3.141 12.291 1.00 97.62 90 PHE A CA 1
ATOM 695 C C . PHE A 1 90 ? -8.412 2.042 12.885 1.00 97.62 90 PHE A C 1
ATOM 697 O O . PHE A 1 90 ? -9.442 2.358 13.475 1.00 97.62 90 PHE A O 1
ATOM 704 N N . GLY A 1 91 ? -7.996 0.773 12.821 1.00 96.94 91 GLY A N 1
ATOM 705 C CA . GLY A 1 91 ? -8.653 -0.374 13.451 1.00 96.94 91 GLY A CA 1
ATOM 706 C C . GLY A 1 91 ? -9.659 -1.103 12.560 1.00 96.94 91 GLY A C 1
ATOM 707 O O . GLY A 1 91 ? -10.395 -1.960 13.054 1.00 96.94 91 GLY A O 1
ATOM 708 N N . HIS A 1 92 ? -9.720 -0.785 11.263 1.00 98.00 92 HIS A N 1
ATOM 709 C CA . HIS A 1 92 ? -10.554 -1.533 10.322 1.00 98.00 92 HIS A CA 1
ATOM 710 C C . HIS A 1 92 ? -9.934 -2.901 10.026 1.00 98.00 92 HIS A C 1
ATOM 712 O O . HIS A 1 92 ? -8.723 -3.027 9.867 1.00 98.00 92 HIS A O 1
ATOM 718 N N . LYS A 1 93 ? -10.771 -3.936 9.897 1.00 97.94 93 LYS A N 1
ATOM 719 C CA . LYS A 1 93 ? -10.328 -5.248 9.408 1.00 97.94 93 LYS A CA 1
ATOM 720 C C . LYS A 1 93 ? -10.356 -5.242 7.887 1.00 97.94 93 LYS A C 1
ATOM 722 O O . LYS A 1 93 ? -11.439 -5.202 7.305 1.00 97.94 93 LYS A O 1
ATOM 727 N N . ILE A 1 94 ? -9.195 -5.294 7.252 1.00 98.44 94 ILE A N 1
ATOM 728 C CA . ILE A 1 94 ? -9.053 -5.210 5.798 1.00 98.44 94 ILE A CA 1
ATOM 729 C C . ILE A 1 94 ? -8.085 -6.276 5.287 1.00 98.44 94 ILE A C 1
ATOM 731 O O . ILE A 1 94 ? -7.122 -6.609 5.971 1.00 98.44 94 ILE A O 1
ATOM 735 N N . VAL A 1 95 ? -8.381 -6.810 4.104 1.00 98.69 95 VAL A N 1
ATOM 736 C CA . VAL A 1 95 ? -7.473 -7.638 3.303 1.00 98.69 95 VAL A CA 1
ATOM 737 C C . VAL A 1 95 ? -7.110 -6.839 2.058 1.00 98.69 95 VAL A C 1
ATOM 739 O O . VAL A 1 95 ? -8.008 -6.346 1.371 1.00 98.69 95 VAL A O 1
ATOM 742 N N . MET A 1 96 ? -5.819 -6.692 1.785 1.00 98.69 96 MET A N 1
ATOM 743 C CA . MET A 1 96 ? -5.308 -6.062 0.570 1.00 98.69 96 MET A CA 1
ATOM 744 C C . MET A 1 96 ? -5.086 -7.123 -0.505 1.00 98.69 96 MET A C 1
ATOM 746 O O . MET A 1 96 ? -4.688 -8.237 -0.194 1.00 98.69 96 MET A O 1
ATOM 750 N N . THR A 1 97 ? -5.360 -6.797 -1.767 1.00 98.69 97 THR A N 1
ATOM 751 C CA . THR A 1 97 ? -5.065 -7.687 -2.895 1.00 98.69 97 THR A CA 1
ATOM 752 C C . THR A 1 97 ? -4.472 -6.905 -4.053 1.00 98.69 97 THR A C 1
ATOM 754 O O . THR A 1 97 ? -4.883 -5.779 -4.347 1.00 98.69 97 THR A O 1
ATOM 757 N N . GLU A 1 98 ? -3.514 -7.524 -4.731 1.00 97.94 98 GLU A N 1
ATOM 758 C CA . GLU A 1 98 ? -2.853 -6.986 -5.913 1.00 97.94 98 GLU A CA 1
ATOM 759 C C . GLU A 1 98 ? -2.381 -8.143 -6.797 1.00 97.94 98 GLU A C 1
ATOM 761 O O . GLU A 1 98 ? -2.035 -9.215 -6.297 1.00 97.94 98 GLU A O 1
ATOM 766 N N . HIS A 1 99 ? -2.393 -7.952 -8.117 1.00 96.38 99 HIS A N 1
ATOM 767 C CA . HIS A 1 99 ? -1.972 -9.002 -9.042 1.00 96.38 99 HIS A CA 1
ATOM 768 C C . HIS A 1 99 ? -0.449 -9.041 -9.209 1.00 96.38 99 HIS A C 1
ATOM 770 O O . HIS A 1 99 ? 0.104 -10.081 -9.566 1.00 96.38 99 HIS A O 1
ATOM 776 N N . ASN A 1 100 ? 0.226 -7.897 -9.041 1.00 96.06 100 ASN A N 1
ATOM 777 C CA . ASN A 1 100 ? 1.654 -7.768 -9.300 1.00 96.06 100 ASN A CA 1
ATOM 778 C C . ASN A 1 100 ? 2.461 -8.199 -8.053 1.00 96.06 100 ASN A C 1
ATOM 780 O O . ASN A 1 100 ? 2.323 -7.579 -6.996 1.00 96.06 100 ASN A O 1
ATOM 784 N N . PRO A 1 101 ? 3.325 -9.229 -8.148 1.00 95.19 101 PRO A N 1
ATOM 785 C CA . PRO A 1 101 ? 4.094 -9.713 -7.000 1.00 95.19 101 PRO A CA 1
ATOM 786 C C . PRO A 1 101 ? 5.073 -8.690 -6.411 1.00 95.19 101 PRO A C 1
ATOM 788 O O . PRO A 1 101 ? 5.323 -8.718 -5.206 1.00 95.19 101 PRO A O 1
ATOM 791 N N . ASP A 1 102 ? 5.625 -7.785 -7.222 1.00 94.69 102 ASP A N 1
ATOM 792 C CA . ASP A 1 102 ? 6.503 -6.719 -6.734 1.00 94.69 102 ASP A CA 1
ATOM 793 C C . ASP A 1 102 ? 5.700 -5.707 -5.918 1.00 94.69 102 ASP A C 1
ATOM 795 O O . ASP A 1 102 ? 6.087 -5.373 -4.798 1.00 94.69 102 ASP A O 1
ATOM 799 N N . ALA A 1 103 ? 4.517 -5.318 -6.397 1.00 96.56 103 ALA A N 1
ATOM 800 C CA . ALA A 1 103 ? 3.608 -4.460 -5.642 1.00 96.56 103 ALA A CA 1
ATOM 801 C C . ALA A 1 103 ? 3.241 -5.061 -4.273 1.00 96.56 103 ALA A C 1
ATOM 803 O O . ALA A 1 103 ? 3.280 -4.354 -3.268 1.00 96.56 103 ALA A O 1
ATOM 804 N N . ILE A 1 104 ? 2.984 -6.375 -4.204 1.00 97.31 104 ILE A N 1
ATOM 805 C CA . ILE A 1 104 ? 2.725 -7.087 -2.939 1.00 97.31 104 ILE A CA 1
ATOM 806 C C . ILE A 1 104 ? 3.909 -6.965 -1.966 1.00 97.31 104 ILE A C 1
ATOM 808 O O . ILE A 1 104 ? 3.700 -6.781 -0.765 1.00 97.31 104 ILE A O 1
ATOM 812 N N . GLN A 1 105 ? 5.155 -7.034 -2.449 1.00 96.31 105 GLN A N 1
ATOM 813 C CA . GLN A 1 105 ? 6.335 -6.842 -1.594 1.00 96.31 105 GLN A CA 1
ATOM 814 C C . GLN A 1 105 ? 6.379 -5.425 -1.009 1.00 96.31 105 GLN A C 1
ATOM 816 O O . GLN A 1 105 ? 6.612 -5.267 0.191 1.00 96.31 105 GLN A O 1
ATOM 821 N N . PHE A 1 106 ? 6.092 -4.405 -1.822 1.00 97.19 106 PHE A N 1
ATOM 822 C CA . PHE A 1 106 ? 5.999 -3.022 -1.351 1.00 97.19 106 PHE A CA 1
ATOM 823 C C . PHE A 1 106 ? 4.842 -2.825 -0.366 1.00 97.19 106 PHE A C 1
ATOM 825 O O . PHE A 1 106 ? 5.043 -2.220 0.684 1.00 97.19 106 PHE A O 1
ATOM 832 N N . ALA A 1 107 ? 3.659 -3.372 -0.649 1.00 98.06 107 ALA A N 1
ATOM 833 C CA . ALA A 1 107 ? 2.502 -3.289 0.238 1.00 98.06 107 ALA A CA 1
ATOM 834 C C . ALA A 1 107 ? 2.781 -3.912 1.614 1.00 98.06 107 ALA A C 1
ATOM 836 O O . ALA A 1 107 ? 2.481 -3.294 2.636 1.00 98.06 107 ALA A O 1
ATOM 837 N N . ARG A 1 108 ? 3.427 -5.085 1.662 1.00 97.69 108 ARG A N 1
ATOM 838 C CA . ARG A 1 108 ? 3.838 -5.731 2.921 1.00 97.69 108 ARG A CA 1
ATOM 839 C C . ARG A 1 108 ? 4.888 -4.918 3.675 1.00 97.69 108 ARG A C 1
ATOM 841 O O . ARG A 1 108 ? 4.726 -4.691 4.871 1.00 97.69 108 ARG A O 1
ATOM 848 N N . ALA A 1 109 ? 5.916 -4.426 2.983 1.00 96.94 109 ALA A N 1
ATOM 849 C CA . ALA A 1 109 ? 6.939 -3.580 3.597 1.00 96.94 109 ALA A CA 1
ATOM 850 C C . ALA A 1 109 ? 6.342 -2.277 4.157 1.00 96.94 109 ALA A C 1
ATOM 852 O O . ALA A 1 109 ? 6.710 -1.836 5.244 1.00 96.94 109 ALA A O 1
ATOM 853 N N . ASN A 1 110 ? 5.381 -1.682 3.449 1.00 97.81 110 ASN A N 1
ATOM 854 C CA . ASN A 1 110 ? 4.661 -0.499 3.908 1.00 97.81 110 ASN A CA 1
ATOM 855 C C . ASN A 1 110 ? 3.748 -0.802 5.095 1.00 97.81 110 ASN A C 1
ATOM 857 O O . ASN A 1 110 ? 3.671 0.006 6.020 1.00 97.81 110 ASN A O 1
ATOM 861 N N . ALA A 1 111 ? 3.093 -1.961 5.120 1.00 98.25 111 ALA A N 1
ATOM 862 C CA . ALA A 1 111 ? 2.326 -2.390 6.279 1.00 98.25 111 ALA A CA 1
ATOM 863 C C . ALA A 1 111 ? 3.225 -2.550 7.512 1.00 98.25 111 ALA A C 1
ATOM 865 O O . ALA A 1 111 ? 2.922 -1.983 8.561 1.00 98.25 111 ALA A O 1
ATOM 866 N N . GLU A 1 112 ? 4.370 -3.219 7.380 1.00 97.19 112 GLU A N 1
ATOM 867 C CA . GLU A 1 112 ? 5.351 -3.365 8.459 1.00 97.19 112 GLU A CA 1
ATOM 868 C C . GLU A 1 112 ? 5.890 -2.010 8.944 1.00 97.19 112 GLU A C 1
ATOM 870 O O . GLU A 1 112 ? 5.872 -1.726 10.145 1.00 97.19 112 GLU A O 1
ATOM 875 N N . LEU A 1 113 ? 6.289 -1.132 8.015 1.00 96.75 113 LEU A N 1
ATOM 876 C CA . LEU A 1 113 ? 6.832 0.195 8.318 1.00 96.75 113 LEU A CA 1
ATOM 877 C C . LEU A 1 113 ? 5.861 1.073 9.118 1.00 96.75 113 LEU A C 1
ATOM 879 O O . LEU A 1 113 ? 6.293 1.908 9.909 1.00 96.75 113 LEU A O 1
ATOM 883 N N . ASN A 1 114 ? 4.558 0.873 8.926 1.00 97.62 114 ASN A N 1
ATOM 884 C CA . ASN A 1 114 ? 3.503 1.611 9.615 1.00 97.62 114 ASN A CA 1
ATOM 885 C C . ASN A 1 114 ? 2.852 0.796 10.746 1.00 97.62 114 ASN A C 1
ATOM 887 O O . ASN A 1 114 ? 1.722 1.086 11.144 1.00 97.62 114 ASN A O 1
ATOM 891 N N . HIS A 1 115 ? 3.553 -0.214 11.274 1.00 97.38 115 HIS A N 1
ATOM 892 C CA . HIS A 1 115 ? 3.123 -1.040 12.410 1.00 97.38 115 HIS A CA 1
ATOM 893 C C . HIS A 1 115 ? 1.783 -1.765 12.192 1.00 97.38 115 HIS A C 1
ATOM 895 O O . HIS A 1 115 ? 1.007 -1.967 13.123 1.00 97.38 115 HIS A O 1
ATOM 901 N N . CYS A 1 116 ? 1.517 -2.153 10.948 1.00 97.31 116 CYS A N 1
ATOM 902 C CA . CYS A 1 116 ? 0.330 -2.873 10.497 1.00 97.31 116 CYS A CA 1
ATOM 903 C C . CYS A 1 116 ? 0.710 -4.243 9.898 1.00 97.31 116 CYS A C 1
ATOM 905 O O . CYS A 1 116 ? 0.090 -4.688 8.938 1.00 97.31 116 CYS A O 1
ATOM 907 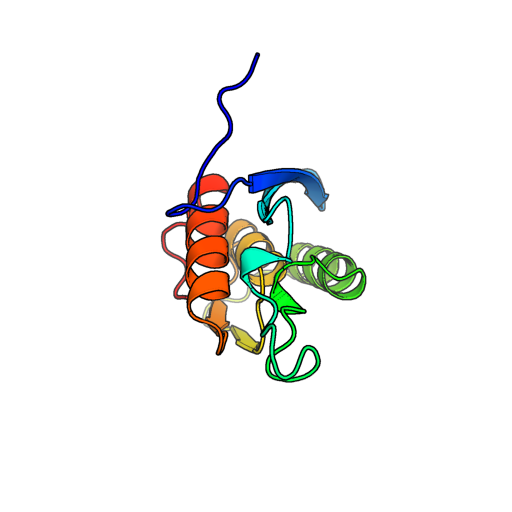N N . SER A 1 117 ? 1.731 -4.917 10.443 1.00 94.19 117 SER A N 1
ATOM 908 C CA . SER A 1 117 ? 2.262 -6.191 9.918 1.00 94.19 117 SER A CA 1
ATOM 909 C C . SER A 1 117 ? 1.255 -7.347 9.910 1.00 94.19 117 SER A C 1
ATOM 911 O O . SER A 1 117 ? 1.450 -8.314 9.183 1.00 94.19 117 SER A O 1
ATOM 913 N N . ASP A 1 118 ? 0.187 -7.247 10.704 1.00 92.50 118 ASP A N 1
ATOM 914 C CA . ASP A 1 118 ? -0.856 -8.275 10.807 1.00 92.50 118 ASP A CA 1
ATOM 915 C C . ASP A 1 118 ? -1.932 -8.155 9.711 1.00 92.50 118 ASP A C 1
ATOM 917 O O . ASP A 1 118 ? -2.857 -8.968 9.657 1.00 92.50 118 ASP A O 1
ATOM 921 N N . VAL A 1 119 ? -1.855 -7.128 8.857 1.00 96.62 119 VAL A N 1
ATOM 922 C CA . VAL A 1 119 ? -2.767 -6.972 7.718 1.00 96.62 119 VAL A CA 1
ATOM 923 C C . VAL A 1 119 ? -2.471 -8.047 6.683 1.00 96.62 119 VAL A C 1
ATOM 925 O O . VAL A 1 119 ? -1.331 -8.233 6.264 1.00 96.62 119 VAL A O 1
ATOM 928 N N . GLU A 1 120 ? -3.519 -8.740 6.251 1.00 97.50 120 GLU A N 1
ATOM 929 C CA . GLU A 1 120 ? -3.432 -9.737 5.190 1.00 97.50 120 GLU A CA 1
ATOM 930 C C . GLU A 1 120 ? -3.269 -9.040 3.829 1.00 97.50 120 GLU A C 1
ATOM 932 O O . GLU A 1 120 ? -4.031 -8.122 3.506 1.00 97.50 120 GLU A O 1
ATOM 937 N N . VAL A 1 121 ? -2.263 -9.477 3.062 1.00 94.75 121 VAL A N 1
ATOM 938 C CA . VAL A 1 121 ? -1.870 -8.949 1.740 1.00 94.75 121 VAL A CA 1
ATOM 939 C C . VAL A 1 121 ? -1.575 -10.093 0.786 1.00 94.75 121 VAL A C 1
ATOM 941 O O . VAL A 1 121 ? -0.686 -10.912 1.141 1.00 94.75 121 VAL A O 1
#

Secondary structure (DSSP, 8-state):
-PPPPEETTEEEEEEEEEETTEEEEEEEES-SGGGS-SS-TTTT--GGGS--HHHHHHHHHHHHSPP-TT-EEEEES-TT-HHHHHHHHTT-EEEEE-S-HHHHHHHHHHHHHTT-TTSB-

Sequence (121 aa):
METPRKIGNCETEEKSLKIRGRHFTLLAPKSIEEYINSKDPLQDFPLWAKAWEASWVLADFLGGLPTEPGKRFLEIGCGLGLVGVVAASFGHKIVMTEHNPDAIQFARANAELNHCSDVEV

Foldseek 3Di:
DDDFDDLVPFTWDWDWDDAPRDIAIATAGPDQPVVADPVHRVPPPLPLRDDDPVLNVLLNVLLPDD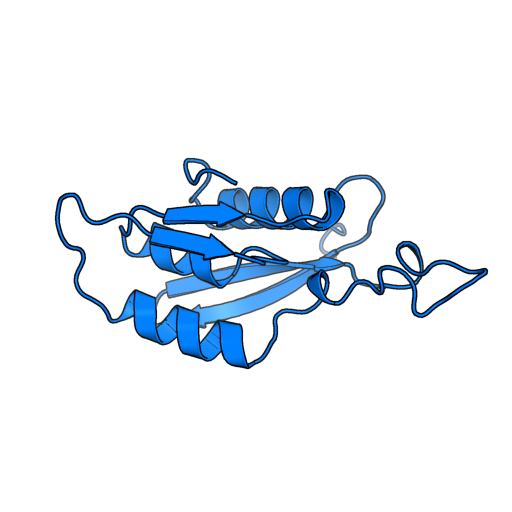EDPPDEEEAEACRLQSNVLSNVVSPHHYAYDHPDVVSVSNNCVRCVRSVNNVHHD

pLDDT: mean 93.67, std 10.03, range [37.94, 98.69]

Radius of gyration: 14.6 Å; chains: 1; bounding box: 41×23×41 Å